Protein AF-A0A8H3M5Q6-F1 (afdb_monomer_lite)

Radius of gyration: 18.7 Å; chains: 1; bounding box: 42×37×54 Å

Sequence (151 aa):
MKDLLSLKRFQFTFCLCNKDDYVVDWELTWVALNFSPVHDAFFQAHHALRHYTFKFKLFLDDLPLLETLKLTRPDLYINLLTCHLCRDRSEDLIHLILCAKRRTVMHQILQTYQNHLFSKLHEAGELADMDPTPMLRKLSSLSCWTISSSN

Organism: NCBI:txid94130

pLDDT: mean 82.67, std 11.12, range [39.28, 94.44]

Secondary structure (DSSP, 8-state):
-HHHHTSGGGGGGGGSS-TTT----HHHHHHHHH------TT--HHHHHHHHHH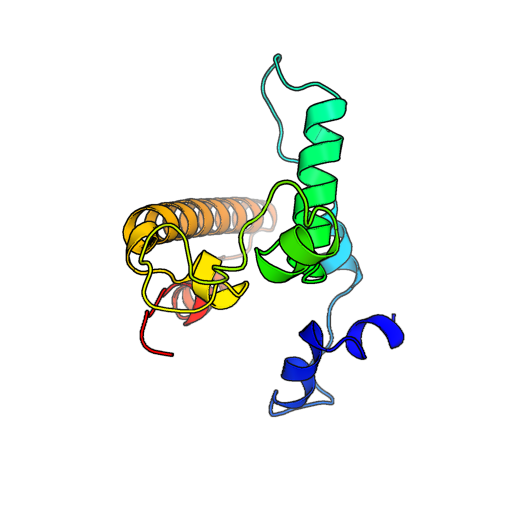HHHHHHT----HHHHHHH-TTTS-S--B-TTTSSSB--HHHHHH-TTTHHHHHHHHHHHHHHHHHHHHHHHHHTT---HHHHHHHHT-GGG------

Foldseek 3Di:
DVVLCVAPVNCCLVVPPDVPPDDDPVVVVVCVLQDDDDDDPVDDPVNSVVSSVVSVCLVRVVPCQLVNCCVVCVVPHDPQQADPQPSPHGDGPLCVLLPPSCQVVNLVVLVVVLVVVVVVLVVVCVVVVHDSVVVNVVVVPDPVSDRDSPD

Structure (mmCIF, N/CA/C/O backbone):
data_AF-A0A8H3M5Q6-F1
#
_entry.id   AF-A0A8H3M5Q6-F1
#
loop_
_atom_site.group_PDB
_atom_site.id
_atom_site.type_symbol
_atom_site.label_atom_id
_atom_site.label_alt_id
_atom_site.label_comp_id
_atom_site.label_asym_id
_atom_site.label_entity_id
_atom_site.label_seq_id
_atom_site.pdbx_PDB_ins_code
_atom_site.Cartn_x
_atom_site.Cartn_y
_atom_site.Cartn_z
_atom_site.occupancy
_atom_site.B_iso_or_equiv
_atom_site.auth_seq_id
_atom_site.auth_comp_id
_atom_site.auth_asym_id
_atom_site.auth_atom_id
_atom_site.pdbx_PDB_model_num
ATOM 1 N N . MET A 1 1 ? 4.370 -21.233 -1.580 1.00 59.06 1 MET A N 1
ATOM 2 C CA . MET A 1 1 ? 3.737 -19.943 -1.959 1.00 59.06 1 MET A CA 1
ATOM 3 C C . MET A 1 1 ? 2.280 -20.059 -2.400 1.00 59.06 1 MET A C 1
ATOM 5 O O . MET A 1 1 ? 1.575 -19.071 -2.251 1.00 59.06 1 MET A O 1
ATOM 9 N N . LYS A 1 2 ? 1.779 -21.226 -2.853 1.00 61.75 2 LYS A N 1
ATOM 10 C CA . LYS A 1 2 ? 0.327 -21.420 -3.064 1.00 61.75 2 LYS A CA 1
ATOM 11 C C . LYS A 1 2 ? -0.495 -21.114 -1.799 1.00 61.75 2 LYS A C 1
ATOM 13 O O . LYS A 1 2 ? -1.568 -20.535 -1.905 1.00 61.75 2 LYS A O 1
ATOM 18 N N . ASP A 1 3 ? 0.070 -21.383 -0.621 1.00 71.12 3 ASP A N 1
ATOM 19 C CA . ASP A 1 3 ? -0.575 -21.102 0.668 1.00 71.12 3 ASP A CA 1
ATOM 20 C C . ASP A 1 3 ? -0.737 -19.599 0.955 1.00 71.12 3 ASP A C 1
ATOM 22 O O . ASP A 1 3 ? -1.713 -19.209 1.588 1.00 71.12 3 ASP A O 1
ATOM 26 N N . LEU A 1 4 ? 0.144 -18.727 0.438 1.00 73.00 4 LEU A N 1
ATOM 27 C CA . LEU A 1 4 ? -0.011 -17.272 0.597 1.00 73.00 4 LEU A CA 1
ATOM 28 C C . LEU A 1 4 ? -1.239 -16.762 -0.161 1.00 73.00 4 LEU A C 1
ATOM 30 O O . LEU A 1 4 ? -1.995 -15.967 0.381 1.00 73.00 4 LEU A O 1
ATOM 34 N N . LEU A 1 5 ? -1.494 -17.271 -1.370 1.00 73.81 5 LEU A N 1
ATOM 35 C CA . LEU A 1 5 ? -2.690 -16.909 -2.144 1.00 73.81 5 LEU A CA 1
ATOM 36 C C . LEU A 1 5 ? -3.992 -17.406 -1.504 1.00 73.81 5 LEU A C 1
ATOM 38 O O . LEU A 1 5 ? -5.064 -16.916 -1.849 1.00 73.81 5 LEU A O 1
ATOM 42 N N . SER A 1 6 ? -3.913 -18.355 -0.565 1.00 75.88 6 SER A N 1
ATOM 43 C CA . SER A 1 6 ? -5.078 -18.822 0.193 1.00 75.88 6 SER A CA 1
ATOM 44 C C . SER A 1 6 ? -5.505 -17.857 1.307 1.00 75.88 6 SER A C 1
ATOM 46 O O . SER A 1 6 ? -6.628 -17.961 1.808 1.00 75.88 6 SER A O 1
ATOM 48 N N . LEU A 1 7 ? -4.646 -16.899 1.687 1.00 79.44 7 LEU A N 1
ATOM 49 C CA . LEU A 1 7 ? -4.980 -15.902 2.702 1.00 79.44 7 LEU A CA 1
ATOM 50 C C . LEU A 1 7 ? -6.141 -15.023 2.225 1.00 79.44 7 LEU A C 1
ATOM 52 O O . LEU A 1 7 ? -6.200 -14.622 1.061 1.00 79.44 7 LEU A O 1
ATOM 56 N N . LYS A 1 8 ? -7.034 -14.658 3.156 1.00 78.56 8 LYS A N 1
ATOM 57 C CA . LYS A 1 8 ? -8.228 -13.837 2.881 1.00 78.56 8 LYS A CA 1
ATOM 58 C C . LYS A 1 8 ? -7.914 -12.583 2.066 1.00 78.56 8 LYS A C 1
ATOM 60 O O . LYS A 1 8 ? -8.636 -12.272 1.125 1.00 78.56 8 LYS A O 1
ATOM 65 N N . ARG A 1 9 ? -6.802 -11.911 2.376 1.00 77.56 9 ARG A N 1
ATOM 66 C CA . ARG A 1 9 ? -6.372 -10.690 1.686 1.00 77.56 9 ARG A CA 1
ATOM 67 C C . ARG A 1 9 ? -6.164 -10.889 0.184 1.00 77.56 9 ARG A C 1
ATOM 69 O O . ARG A 1 9 ? -6.445 -9.977 -0.579 1.00 77.56 9 ARG A O 1
ATOM 76 N N . PHE A 1 10 ? -5.699 -12.059 -0.255 1.00 77.62 10 PHE A N 1
ATOM 77 C CA . PHE A 1 10 ? -5.447 -12.342 -1.671 1.00 77.62 10 PHE A CA 1
ATOM 78 C C . PHE A 1 10 ? -6.637 -13.005 -2.369 1.00 77.62 10 PHE A C 1
ATOM 80 O O . PHE A 1 10 ? -6.554 -13.280 -3.563 1.00 77.62 10 PHE A O 1
ATOM 87 N N . GLN A 1 11 ? -7.776 -13.199 -1.692 1.00 74.38 11 GLN A N 1
ATOM 88 C CA . GLN A 1 11 ? -8.962 -13.797 -2.316 1.00 74.38 11 GLN A CA 1
ATOM 89 C C . GLN A 1 11 ? -9.516 -12.966 -3.480 1.00 74.38 11 GLN A C 1
ATOM 91 O O . GLN A 1 11 ? -10.143 -13.530 -4.371 1.00 74.38 11 GLN A O 1
ATOM 96 N N . PHE A 1 12 ? -9.231 -11.658 -3.549 1.00 70.44 12 PHE A N 1
ATOM 97 C CA . PHE A 1 12 ? -9.598 -10.843 -4.715 1.00 70.44 12 PHE A CA 1
ATOM 98 C C . PHE A 1 12 ? -8.970 -11.360 -6.019 1.00 70.44 12 PHE A C 1
ATOM 100 O O . PHE A 1 12 ? -9.516 -11.112 -7.091 1.00 70.44 12 PHE A O 1
ATOM 107 N N . THR A 1 13 ? -7.852 -12.094 -5.947 1.00 68.25 13 THR A N 1
ATOM 108 C CA . THR A 1 13 ? -7.229 -12.712 -7.128 1.00 68.25 13 THR A CA 1
ATOM 109 C C . THR A 1 13 ? -8.169 -13.714 -7.804 1.00 68.25 13 THR A C 1
ATOM 111 O O . THR A 1 13 ? -8.119 -13.861 -9.021 1.00 68.25 13 THR A O 1
ATOM 114 N N . PHE A 1 14 ? -9.106 -14.321 -7.061 1.00 64.88 14 PHE A N 1
ATOM 115 C CA . PHE A 1 14 ? -10.158 -15.174 -7.622 1.00 64.88 14 PHE A CA 1
ATOM 116 C C . PHE A 1 14 ? -11.207 -14.403 -8.435 1.00 64.88 14 PHE A C 1
ATOM 118 O O . PHE A 1 14 ? -11.890 -15.018 -9.251 1.00 64.88 14 PHE A O 1
ATOM 125 N N . CYS A 1 15 ? -11.337 -13.090 -8.223 1.00 60.47 15 CYS A N 1
ATOM 126 C CA . CYS A 1 15 ? -12.250 -12.211 -8.957 1.00 60.47 15 CYS A CA 1
ATOM 127 C C . CYS A 1 15 ? -11.639 -11.669 -10.260 1.00 60.47 15 CYS A C 1
ATOM 129 O O . CYS A 1 15 ? -12.326 -10.981 -11.013 1.00 60.47 15 CYS A O 1
ATOM 131 N N . LEU A 1 16 ? -10.356 -11.937 -10.526 1.00 58.47 16 LEU A N 1
ATOM 132 C CA . LEU A 1 16 ? -9.710 -11.541 -11.773 1.00 58.47 16 LEU A CA 1
ATOM 133 C C . LEU A 1 16 ? -10.174 -12.488 -12.887 1.00 58.47 16 LEU A C 1
ATOM 135 O O . LEU A 1 16 ? -10.095 -13.706 -12.750 1.00 58.47 16 LEU A O 1
ATOM 139 N N . CYS A 1 17 ? -10.682 -11.919 -13.985 1.00 45.22 17 CYS A N 1
ATOM 140 C CA . CYS A 1 17 ? -11.414 -12.635 -15.037 1.00 45.22 17 CYS A CA 1
ATOM 141 C C . CYS A 1 17 ? -10.643 -13.773 -15.729 1.00 45.22 17 CYS A C 1
ATOM 143 O O . CYS A 1 17 ? -11.265 -14.554 -16.443 1.00 45.22 17 CYS A O 1
ATOM 145 N N . ASN A 1 18 ? -9.323 -13.875 -15.541 1.00 56.81 18 ASN A N 1
ATOM 146 C CA . ASN A 1 18 ? -8.516 -14.934 -16.131 1.00 56.81 18 ASN A CA 1
ATOM 147 C C . ASN A 1 18 ? -7.563 -15.549 -15.094 1.00 56.81 18 ASN A C 1
ATOM 149 O O . ASN A 1 18 ? -6.496 -15.007 -14.807 1.00 56.81 18 ASN A O 1
ATOM 153 N N . LYS A 1 19 ? -7.986 -16.670 -14.499 1.00 55.12 19 LYS A N 1
ATOM 154 C CA . LYS A 1 19 ? -7.228 -17.407 -13.473 1.00 55.12 19 LYS A CA 1
ATOM 155 C C . LYS A 1 19 ? -5.912 -17.981 -13.994 1.00 55.12 19 LYS A C 1
ATOM 157 O O . LYS A 1 19 ? -4.973 -18.093 -13.213 1.00 55.12 19 LYS A O 1
ATOM 162 N N . ASP A 1 20 ? -5.861 -18.328 -15.278 1.00 56.72 20 ASP A N 1
ATOM 163 C CA . ASP A 1 20 ? -4.721 -19.027 -15.874 1.00 56.72 20 ASP A CA 1
ATOM 164 C C . ASP A 1 20 ? -3.648 -18.062 -16.416 1.00 56.72 20 ASP A C 1
ATOM 166 O O . ASP A 1 20 ? -2.486 -18.444 -16.527 1.00 56.72 20 ASP A O 1
ATOM 170 N N . ASP A 1 21 ? -4.001 -16.790 -16.650 1.00 54.47 21 ASP A N 1
ATOM 171 C CA . ASP A 1 21 ? -3.074 -15.752 -17.141 1.00 54.47 21 ASP A CA 1
ATOM 172 C C . ASP A 1 21 ? -2.454 -14.899 -16.020 1.00 54.47 21 ASP A C 1
ATOM 174 O O . ASP A 1 21 ? -1.490 -14.161 -16.248 1.00 54.47 21 ASP A O 1
ATOM 178 N N . TYR A 1 22 ? -3.002 -14.949 -14.802 1.00 60.84 22 TYR A N 1
ATOM 179 C CA . TYR A 1 22 ? -2.512 -14.133 -13.692 1.00 60.84 22 TYR A CA 1
ATOM 180 C C . TYR A 1 22 ? -1.375 -14.836 -12.946 1.00 60.84 22 TYR A C 1
ATOM 182 O O . TYR A 1 22 ? -1.572 -15.531 -11.947 1.00 60.84 22 TYR A O 1
ATOM 190 N N . VAL A 1 23 ? -0.151 -14.620 -13.426 1.00 65.56 23 VAL A N 1
ATOM 191 C CA . VAL A 1 23 ? 1.062 -15.030 -12.719 1.00 65.56 23 VAL A CA 1
ATOM 192 C C . VAL A 1 23 ? 1.446 -13.930 -11.734 1.00 65.56 23 VAL A C 1
ATOM 194 O O . VAL A 1 23 ? 1.891 -12.852 -12.126 1.00 65.56 23 VAL A O 1
ATOM 197 N N . VAL A 1 24 ? 1.284 -14.198 -10.436 1.00 72.12 24 VAL A N 1
ATOM 198 C CA . VAL A 1 24 ? 1.955 -13.390 -9.411 1.00 72.12 24 VAL A CA 1
ATOM 199 C C . VAL A 1 24 ? 3.446 -13.662 -9.532 1.00 72.12 24 VAL A C 1
ATOM 201 O O . VAL A 1 24 ? 3.910 -14.761 -9.222 1.00 72.12 24 VAL A O 1
ATOM 204 N N . ASP A 1 25 ? 4.187 -12.657 -9.985 1.00 81.50 25 ASP A N 1
ATOM 205 C CA . ASP A 1 25 ? 5.641 -12.699 -9.996 1.00 81.50 25 ASP A CA 1
ATOM 206 C C . ASP A 1 25 ? 6.151 -12.553 -8.558 1.00 81.50 25 ASP A C 1
ATOM 208 O O . ASP A 1 25 ? 6.253 -11.460 -7.988 1.00 81.50 25 ASP A O 1
ATOM 212 N N . TRP A 1 26 ? 6.394 -13.700 -7.931 1.00 82.31 26 TRP A N 1
ATOM 213 C CA . TRP A 1 26 ? 6.850 -13.763 -6.553 1.00 82.31 26 TRP A CA 1
ATOM 214 C C . TRP A 1 26 ? 8.290 -13.303 -6.374 1.00 82.31 26 TRP A C 1
ATOM 216 O O . TRP A 1 26 ? 8.597 -12.752 -5.317 1.00 82.31 26 TRP A O 1
ATOM 226 N N . GLU A 1 27 ? 9.154 -13.494 -7.372 1.00 84.25 27 GLU A N 1
ATOM 227 C CA . GLU A 1 27 ? 10.523 -12.983 -7.302 1.00 84.25 27 GLU A CA 1
ATOM 228 C C . GLU A 1 27 ? 10.496 -11.458 -7.292 1.00 84.25 27 GLU A C 1
ATOM 230 O O . GLU A 1 27 ? 11.049 -10.836 -6.383 1.00 84.25 27 GLU A O 1
ATOM 235 N N . LEU A 1 28 ? 9.740 -10.855 -8.212 1.00 81.44 28 LEU A N 1
ATOM 236 C CA . LEU A 1 28 ? 9.553 -9.409 -8.259 1.00 81.44 28 LEU A CA 1
ATOM 237 C C . LEU A 1 28 ? 8.872 -8.877 -6.992 1.00 81.44 28 LEU A C 1
ATOM 239 O O . LEU A 1 28 ? 9.279 -7.846 -6.454 1.00 81.44 28 LEU A O 1
ATOM 243 N N . THR A 1 29 ? 7.869 -9.591 -6.474 1.00 83.81 29 THR A N 1
ATOM 244 C CA . THR A 1 29 ? 7.197 -9.228 -5.216 1.00 83.81 29 THR A CA 1
ATOM 245 C C . THR A 1 29 ? 8.184 -9.239 -4.051 1.00 83.81 29 THR A C 1
ATOM 247 O O . THR A 1 29 ? 8.198 -8.309 -3.244 1.00 83.81 29 THR A O 1
ATOM 250 N N . TRP A 1 30 ? 9.046 -10.255 -3.966 1.00 85.25 30 TRP A N 1
ATOM 251 C CA . TRP A 1 30 ? 10.053 -10.347 -2.915 1.00 85.25 30 TRP A CA 1
ATOM 252 C C . TRP A 1 30 ? 11.098 -9.240 -3.037 1.00 85.25 30 TRP A C 1
ATOM 254 O O . TRP A 1 30 ? 11.428 -8.605 -2.035 1.00 85.25 30 TRP A O 1
ATOM 264 N N . VAL A 1 31 ? 11.570 -8.944 -4.250 1.00 84.44 31 VAL A N 1
ATOM 265 C CA . VAL A 1 31 ? 12.477 -7.817 -4.516 1.00 84.44 31 VAL A CA 1
ATOM 266 C C . VAL A 1 31 ? 11.845 -6.499 -4.064 1.00 84.44 31 VAL A C 1
ATOM 268 O O . VAL A 1 31 ? 12.470 -5.742 -3.321 1.00 84.44 31 VAL A O 1
ATOM 271 N N . ALA A 1 32 ? 10.581 -6.255 -4.417 1.00 83.50 32 ALA A N 1
ATOM 272 C CA . ALA A 1 32 ? 9.860 -5.051 -4.012 1.00 83.50 32 ALA A CA 1
ATOM 273 C C . ALA A 1 32 ? 9.680 -4.959 -2.483 1.00 83.50 32 ALA A C 1
ATOM 275 O O . ALA A 1 32 ? 9.889 -3.897 -1.893 1.00 83.50 32 ALA A O 1
ATOM 276 N N . LEU A 1 33 ? 9.345 -6.067 -1.813 1.00 83.62 33 LEU A N 1
ATOM 277 C CA . LEU A 1 33 ? 9.197 -6.104 -0.354 1.00 83.62 33 LEU A CA 1
ATOM 278 C C . LEU A 1 33 ? 10.527 -5.906 0.380 1.00 83.62 33 LEU A C 1
ATOM 280 O O . LEU A 1 33 ? 10.548 -5.276 1.440 1.00 83.62 33 LEU A O 1
ATOM 284 N N . ASN A 1 34 ? 11.639 -6.381 -0.180 1.00 82.75 34 ASN A N 1
ATOM 285 C CA . ASN A 1 34 ? 12.971 -6.221 0.405 1.00 82.75 34 ASN A CA 1
ATOM 286 C C . ASN A 1 34 ? 13.632 -4.883 0.060 1.00 82.75 34 ASN A C 1
ATOM 288 O O . ASN A 1 34 ? 14.552 -4.478 0.768 1.00 82.75 34 ASN A O 1
ATOM 292 N N . PHE A 1 35 ? 13.139 -4.160 -0.949 1.00 77.88 35 PHE A N 1
ATOM 293 C CA . PHE A 1 35 ? 13.709 -2.880 -1.361 1.00 77.88 35 PHE A CA 1
ATOM 294 C C . PHE A 1 35 ? 13.802 -1.894 -0.188 1.00 77.88 35 PHE A C 1
ATOM 296 O O . PHE A 1 35 ? 12.794 -1.541 0.435 1.00 77.88 35 PHE A O 1
ATOM 303 N N . SER A 1 36 ? 15.017 -1.443 0.112 1.00 70.81 36 SER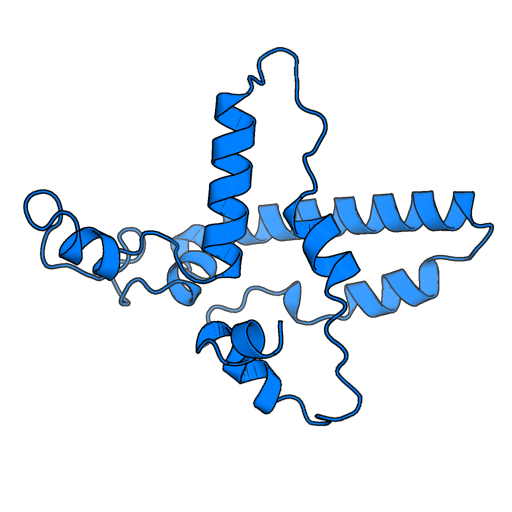 A N 1
ATOM 304 C CA . SER A 1 36 ? 15.280 -0.372 1.069 1.00 70.81 36 SER A CA 1
ATOM 305 C C . SER A 1 36 ? 15.848 0.811 0.297 1.00 70.81 36 SER A C 1
ATOM 307 O O . SER A 1 36 ? 16.866 0.636 -0.376 1.00 70.81 36 SER A O 1
ATOM 309 N N . PRO A 1 37 ? 15.225 1.999 0.358 1.00 68.31 37 PRO A N 1
ATOM 310 C CA . PRO A 1 37 ? 15.811 3.168 -0.270 1.00 68.31 37 PRO A CA 1
ATOM 311 C C . PRO A 1 37 ? 17.132 3.533 0.417 1.00 68.31 37 PRO A C 1
ATOM 313 O O . PRO A 1 37 ? 17.403 3.133 1.551 1.00 68.31 37 PRO A O 1
ATOM 316 N N . VAL A 1 38 ? 17.965 4.296 -0.287 1.00 69.19 38 VAL A N 1
ATOM 317 C CA . VAL A 1 38 ? 19.152 4.905 0.316 1.00 69.19 38 VAL A CA 1
ATOM 318 C C . VAL A 1 38 ? 18.668 5.975 1.287 1.00 69.19 38 VAL A C 1
ATOM 320 O O . VAL A 1 38 ? 17.891 6.854 0.915 1.00 69.19 38 VAL A O 1
ATOM 323 N N . HIS A 1 39 ? 19.099 5.871 2.536 1.00 75.62 39 HIS A N 1
ATOM 324 C CA . HIS A 1 39 ? 18.728 6.799 3.591 1.00 75.62 39 HIS A CA 1
ATOM 325 C C . HIS A 1 39 ? 19.915 7.689 3.970 1.00 75.62 39 HIS A C 1
ATOM 327 O O . HIS A 1 39 ? 21.060 7.393 3.627 1.00 75.62 39 HIS A O 1
ATOM 333 N N . ASP A 1 40 ? 19.634 8.793 4.657 1.00 77.75 40 ASP A N 1
ATOM 334 C CA . ASP A 1 40 ? 20.669 9.704 5.138 1.00 77.75 40 ASP A CA 1
ATOM 335 C C . ASP A 1 40 ? 21.527 9.085 6.262 1.00 77.75 40 ASP A C 1
ATOM 337 O O . ASP A 1 40 ? 21.280 7.979 6.750 1.00 77.75 40 ASP A O 1
ATOM 341 N N . ALA A 1 41 ? 22.553 9.823 6.693 1.00 75.12 41 ALA A N 1
ATOM 342 C CA . ALA A 1 41 ? 23.496 9.381 7.721 1.00 75.12 41 ALA A CA 1
ATOM 343 C C . ALA A 1 41 ? 22.857 9.139 9.107 1.00 75.12 41 ALA A C 1
ATOM 345 O O . ALA A 1 41 ? 23.500 8.547 9.974 1.00 75.12 41 ALA A O 1
ATOM 346 N N . PHE A 1 42 ? 21.611 9.571 9.335 1.00 79.38 42 PHE A N 1
ATOM 347 C CA . PHE A 1 42 ? 20.889 9.322 10.585 1.00 79.38 42 PHE A CA 1
ATOM 348 C C . PHE A 1 42 ? 20.176 7.966 10.594 1.00 79.38 42 PHE A C 1
ATOM 350 O O . PHE A 1 42 ? 19.687 7.529 11.639 1.00 79.38 42 PHE A O 1
ATOM 357 N N . PHE A 1 43 ? 20.130 7.268 9.460 1.00 79.25 43 PHE A N 1
ATOM 358 C CA . PHE A 1 43 ? 19.420 6.007 9.342 1.00 79.25 43 PHE A CA 1
ATOM 359 C C . PHE A 1 43 ? 20.208 4.823 9.907 1.00 79.25 43 PHE A C 1
ATOM 361 O O . PHE A 1 43 ? 21.200 4.357 9.353 1.00 79.25 43 PHE A O 1
ATOM 368 N N . GLN A 1 44 ? 19.716 4.297 11.023 1.00 82.94 44 GLN A N 1
ATOM 369 C CA . GLN A 1 44 ? 20.284 3.139 11.716 1.00 82.94 44 GLN A CA 1
ATOM 370 C C . GLN A 1 44 ? 19.547 1.829 11.392 1.00 82.94 44 GLN A C 1
ATOM 372 O O . GLN A 1 44 ? 18.398 1.819 10.944 1.00 82.94 44 GLN A O 1
ATOM 377 N N . ALA A 1 45 ? 20.167 0.698 11.747 1.00 80.88 45 ALA A N 1
ATOM 378 C CA . ALA A 1 45 ? 19.623 -0.648 11.539 1.00 80.88 45 ALA A CA 1
ATOM 379 C C . ALA A 1 45 ? 18.204 -0.853 12.113 1.00 80.88 45 ALA A C 1
ATOM 381 O O . ALA A 1 45 ? 17.376 -1.542 11.516 1.00 80.88 45 ALA A O 1
ATOM 382 N N . HIS A 1 46 ? 17.879 -0.224 13.247 1.00 82.19 46 HIS A N 1
ATOM 383 C CA . HIS A 1 46 ? 16.550 -0.347 13.848 1.00 82.19 46 HIS A CA 1
ATOM 384 C C . HIS A 1 46 ? 15.454 0.368 13.030 1.00 82.19 46 HIS A C 1
ATOM 386 O O . HIS A 1 46 ? 14.296 -0.056 13.055 1.00 82.19 46 HIS A O 1
ATOM 392 N N . HIS A 1 47 ? 15.799 1.416 12.271 1.00 82.06 47 HIS A N 1
ATOM 393 C CA . HIS A 1 47 ? 14.875 2.043 11.325 1.00 82.06 47 HIS A CA 1
ATOM 394 C C . HIS A 1 47 ? 14.606 1.107 10.143 1.00 82.06 47 HIS A C 1
ATOM 396 O O . HIS A 1 47 ? 13.443 0.899 9.796 1.00 82.06 47 HIS A O 1
ATOM 402 N N . ALA A 1 48 ? 15.646 0.462 9.598 1.00 80.62 48 ALA A N 1
ATOM 403 C CA . ALA A 1 48 ? 15.509 -0.535 8.532 1.00 80.62 48 ALA A CA 1
ATOM 404 C C . ALA A 1 48 ? 14.537 -1.657 8.930 1.00 80.62 48 ALA A C 1
ATOM 406 O O . ALA A 1 48 ? 13.601 -1.969 8.193 1.00 80.62 48 ALA A O 1
ATOM 407 N N . LEU A 1 49 ? 14.696 -2.196 10.144 1.00 83.06 49 LEU A N 1
ATOM 408 C CA . LEU A 1 49 ? 13.825 -3.247 10.673 1.00 83.06 49 LEU A CA 1
ATOM 409 C C . LEU A 1 49 ? 12.367 -2.784 10.819 1.00 83.06 49 LEU A C 1
ATOM 411 O O . LEU A 1 49 ? 11.443 -3.545 10.519 1.00 83.06 49 LEU A O 1
ATOM 415 N N . ARG A 1 50 ? 12.139 -1.536 11.250 1.00 84.94 50 ARG A N 1
ATOM 416 C CA . ARG A 1 50 ? 10.789 -0.953 11.338 1.00 84.94 50 ARG A CA 1
ATOM 417 C C . ARG A 1 50 ? 10.146 -0.809 9.962 1.00 84.94 50 ARG A C 1
ATOM 419 O O . ARG A 1 50 ? 9.001 -1.222 9.799 1.00 84.94 50 ARG A O 1
ATOM 426 N N . HIS A 1 51 ? 10.877 -0.280 8.981 1.00 84.44 51 HIS A N 1
ATOM 427 C CA . HIS A 1 51 ? 10.393 -0.162 7.603 1.00 84.44 51 HIS A CA 1
ATOM 428 C C . HIS A 1 51 ? 10.083 -1.530 6.993 1.00 84.44 51 HIS A C 1
ATOM 430 O O . HIS A 1 51 ? 9.031 -1.704 6.378 1.00 84.44 51 HIS A O 1
ATOM 436 N N . TYR A 1 52 ? 10.960 -2.513 7.203 1.00 86.56 52 TYR A N 1
ATOM 437 C CA . TYR A 1 52 ? 10.743 -3.891 6.779 1.00 86.56 52 TYR A CA 1
ATOM 438 C C . TYR A 1 52 ? 9.465 -4.464 7.401 1.00 86.56 52 TYR A C 1
ATOM 440 O O . TYR A 1 52 ? 8.540 -4.843 6.690 1.00 86.56 52 TYR A O 1
ATOM 448 N N . THR A 1 53 ? 9.353 -4.415 8.730 1.00 89.06 53 THR A N 1
ATOM 449 C CA . THR A 1 53 ? 8.179 -4.918 9.460 1.00 89.06 53 THR A CA 1
ATOM 450 C C . THR A 1 53 ? 6.887 -4.259 8.980 1.00 89.06 53 THR A C 1
ATOM 452 O O . THR A 1 53 ? 5.880 -4.937 8.793 1.00 89.06 53 THR A O 1
ATOM 455 N N . PHE A 1 54 ? 6.904 -2.944 8.755 1.00 88.38 54 PHE A N 1
ATOM 456 C CA . PHE A 1 54 ? 5.736 -2.213 8.275 1.00 88.38 54 PHE A CA 1
ATOM 457 C C . PHE A 1 54 ? 5.300 -2.664 6.876 1.00 88.38 54 PHE A C 1
ATOM 459 O O . PHE A 1 54 ? 4.115 -2.917 6.676 1.00 88.38 54 PHE A O 1
ATOM 466 N N . LYS A 1 55 ? 6.240 -2.827 5.932 1.00 88.81 55 LYS A N 1
ATOM 467 C CA . LYS A 1 55 ? 5.942 -3.314 4.572 1.00 88.81 55 LYS A CA 1
ATOM 468 C C . LYS A 1 55 ? 5.281 -4.688 4.593 1.00 88.81 55 LYS A C 1
ATOM 470 O O . LYS A 1 55 ? 4.266 -4.879 3.933 1.00 88.81 55 LYS A O 1
ATOM 475 N N . PHE A 1 56 ? 5.816 -5.618 5.382 1.00 88.75 56 PHE A N 1
ATOM 476 C CA . PHE A 1 56 ? 5.256 -6.966 5.489 1.00 88.75 56 PHE A CA 1
ATOM 477 C C . PHE A 1 56 ? 3.882 -6.971 6.151 1.00 88.75 56 PHE A C 1
ATOM 479 O O . PHE A 1 56 ? 2.970 -7.610 5.638 1.00 88.75 56 PHE A O 1
ATOM 486 N N . LYS A 1 57 ? 3.696 -6.201 7.229 1.00 89.12 57 LYS A N 1
ATOM 487 C CA . LYS A 1 57 ? 2.376 -6.049 7.853 1.00 89.12 57 LYS A CA 1
ATOM 488 C C . LYS A 1 57 ? 1.355 -5.462 6.886 1.00 89.12 57 LYS A C 1
ATOM 490 O O . LYS A 1 57 ? 0.245 -5.967 6.790 1.00 89.12 57 LYS A O 1
ATOM 495 N N . LEU A 1 58 ? 1.740 -4.439 6.125 1.00 86.38 58 LEU A N 1
ATOM 496 C CA . LEU A 1 58 ? 0.883 -3.872 5.090 1.00 86.38 58 LEU A CA 1
ATOM 497 C C . LEU A 1 58 ? 0.570 -4.898 3.992 1.00 86.38 58 LEU A C 1
ATOM 499 O O . LEU A 1 58 ? -0.570 -4.965 3.551 1.00 86.38 58 LEU A O 1
ATOM 503 N N . PHE A 1 59 ? 1.549 -5.698 3.563 1.00 85.94 59 PHE A N 1
ATOM 504 C CA . PHE A 1 59 ? 1.370 -6.730 2.539 1.00 85.94 59 PHE A CA 1
ATOM 505 C C . PHE A 1 59 ? 0.457 -7.878 2.990 1.00 85.94 59 PHE A C 1
ATOM 507 O O . PHE A 1 59 ? -0.303 -8.393 2.175 1.00 85.94 59 PHE A O 1
ATOM 514 N N . LEU A 1 60 ? 0.507 -8.254 4.271 1.00 85.56 60 LEU A N 1
ATOM 515 C CA . LEU A 1 60 ? -0.224 -9.394 4.837 1.00 85.56 60 LEU A CA 1
ATOM 516 C C . LEU A 1 60 ? -1.562 -9.034 5.504 1.00 85.56 60 LEU A C 1
ATOM 518 O O . LEU A 1 60 ? -2.287 -9.936 5.894 1.00 85.56 60 LEU A O 1
ATOM 522 N N . ASP A 1 61 ? -1.937 -7.751 5.552 1.00 83.56 61 ASP A N 1
ATOM 523 C CA . ASP A 1 61 ? -3.092 -7.241 6.323 1.00 83.56 61 ASP A CA 1
ATOM 524 C C . ASP A 1 61 ? -2.940 -7.296 7.847 1.00 83.56 61 ASP A C 1
ATOM 526 O O . ASP A 1 61 ? -3.913 -7.206 8.586 1.00 83.56 61 ASP A O 1
ATOM 530 N N . ASP A 1 62 ? -1.702 -7.359 8.330 1.00 86.56 62 ASP A N 1
ATOM 531 C CA . ASP A 1 62 ? -1.372 -7.452 9.755 1.00 86.56 62 ASP A CA 1
ATOM 532 C C . ASP A 1 62 ? -1.039 -6.081 10.366 1.00 86.56 62 ASP A C 1
ATOM 534 O O . ASP A 1 62 ? -0.287 -5.965 11.347 1.00 86.56 62 ASP A O 1
ATOM 538 N N . LEU A 1 63 ? -1.536 -4.997 9.761 1.00 88.06 63 LEU A N 1
ATOM 539 C CA . LEU A 1 63 ? -1.403 -3.680 10.371 1.00 88.06 63 LEU A CA 1
ATOM 540 C C . LEU A 1 63 ? -2.203 -3.634 11.681 1.00 88.06 63 LEU A C 1
ATOM 542 O O . LEU A 1 63 ? -3.285 -4.213 11.774 1.00 88.06 63 LEU A O 1
ATOM 546 N N . PRO A 1 64 ? -1.685 -2.949 12.715 1.00 87.25 64 PRO A N 1
ATOM 547 C CA . PRO A 1 64 ? -2.371 -2.841 13.993 1.00 87.25 64 PRO A CA 1
ATOM 548 C C . PRO A 1 64 ? -3.559 -1.873 13.873 1.00 87.25 64 PRO A C 1
ATOM 550 O O . PRO A 1 64 ? -3.451 -0.703 14.233 1.00 87.25 64 PRO A O 1
ATOM 553 N N . LEU A 1 65 ? -4.675 -2.360 13.333 1.00 89.81 65 LEU A N 1
ATOM 554 C CA . LEU A 1 65 ? -5.959 -1.656 13.291 1.00 89.81 65 LEU A CA 1
ATOM 555 C C . LEU A 1 65 ? -6.598 -1.637 14.685 1.00 89.81 65 LEU A C 1
ATOM 557 O O . LEU A 1 65 ? -6.237 -2.446 15.544 1.00 89.81 65 LEU A O 1
ATOM 561 N N . LEU A 1 66 ? -7.558 -0.734 14.915 1.00 90.00 66 LEU A N 1
ATOM 562 C CA . LEU A 1 66 ? -8.213 -0.581 16.224 1.00 90.00 66 LEU A CA 1
ATOM 563 C C . LEU A 1 66 ? -8.778 -1.891 16.789 1.00 90.00 66 LEU A C 1
ATOM 565 O O . LEU A 1 66 ? -8.667 -2.117 17.991 1.00 90.00 66 LEU A O 1
ATOM 569 N N . GLU A 1 67 ? -9.332 -2.766 15.949 1.00 87.94 67 GLU A N 1
ATOM 570 C CA . GLU A 1 67 ? -9.829 -4.077 16.382 1.00 87.94 67 GLU A CA 1
ATOM 571 C C . GLU A 1 67 ? -8.693 -4.954 16.937 1.00 87.94 67 GLU A C 1
ATOM 573 O O . GLU A 1 67 ? -8.744 -5.403 18.084 1.00 87.94 67 GLU A O 1
ATOM 578 N N . THR A 1 68 ? -7.610 -5.118 16.174 1.00 88.75 68 THR A N 1
ATOM 579 C CA . THR A 1 68 ? -6.430 -5.898 16.579 1.00 88.75 68 THR A CA 1
ATOM 580 C C . THR A 1 68 ? -5.742 -5.301 17.809 1.00 88.75 68 THR A C 1
ATOM 582 O O . THR A 1 68 ? -5.326 -6.019 18.724 1.00 88.75 68 THR A O 1
ATOM 585 N N . LEU A 1 69 ? -5.632 -3.973 17.870 1.00 90.88 69 LEU A N 1
ATOM 586 C CA . LEU A 1 69 ? -5.072 -3.255 19.015 1.00 90.88 69 LEU A CA 1
ATOM 587 C C . LEU A 1 69 ? -5.920 -3.449 20.270 1.00 90.88 69 LEU A C 1
ATOM 589 O O . LEU A 1 69 ? -5.376 -3.684 21.349 1.00 90.88 69 LEU A O 1
ATOM 593 N N . LYS A 1 70 ? -7.248 -3.423 20.134 1.00 89.19 70 LYS A N 1
ATOM 594 C CA . LYS A 1 70 ? -8.152 -3.670 21.253 1.00 89.19 70 LYS A CA 1
ATOM 595 C C . LYS A 1 70 ? -8.040 -5.099 21.775 1.00 89.19 70 LYS A C 1
ATOM 597 O O . LYS A 1 70 ? -8.037 -5.284 22.990 1.00 89.19 70 LYS A O 1
ATOM 602 N N . LEU A 1 71 ? -7.928 -6.087 20.888 1.00 89.62 71 LEU A N 1
ATOM 603 C CA . LEU A 1 71 ? -7.751 -7.489 21.276 1.00 89.62 71 LEU A CA 1
ATOM 604 C C . LEU A 1 71 ? -6.424 -7.717 22.011 1.00 89.62 71 LEU A C 1
ATOM 606 O O . LEU A 1 71 ? -6.380 -8.448 22.996 1.00 89.62 71 LEU A O 1
ATOM 610 N N . THR A 1 72 ? -5.347 -7.078 21.552 1.00 89.94 72 THR A N 1
ATOM 611 C CA . THR A 1 72 ? -4.000 -7.272 22.113 1.00 89.94 72 THR A CA 1
ATOM 612 C C . THR A 1 72 ? -3.735 -6.450 23.376 1.00 89.94 72 THR A C 1
ATOM 614 O O . THR A 1 72 ? -2.991 -6.903 24.245 1.00 89.94 72 THR A O 1
ATOM 617 N N . ARG A 1 73 ? -4.325 -5.253 23.502 1.00 91.31 73 ARG A N 1
ATOM 618 C CA . ARG A 1 73 ? -4.159 -4.333 24.644 1.00 91.31 73 ARG A CA 1
ATOM 619 C C . ARG A 1 73 ? -5.495 -3.712 25.070 1.00 91.31 73 ARG A C 1
ATOM 621 O O . ARG A 1 73 ? -5.700 -2.501 24.928 1.00 91.31 73 ARG A O 1
ATOM 628 N N . PRO A 1 74 ? -6.425 -4.515 25.617 1.00 91.31 74 PRO A N 1
ATOM 629 C CA . PRO A 1 74 ? -7.753 -4.038 25.992 1.00 91.31 74 PRO A CA 1
ATOM 630 C C . PRO A 1 74 ? -7.732 -2.992 27.111 1.00 91.31 74 PRO A C 1
ATOM 632 O O . PRO A 1 74 ? -8.716 -2.269 27.256 1.00 91.31 74 PRO A O 1
ATOM 635 N N . ASP A 1 75 ? -6.635 -2.912 27.867 1.00 93.88 75 ASP A N 1
ATOM 636 C CA . ASP A 1 75 ? -6.368 -1.930 28.917 1.00 93.88 75 ASP A CA 1
ATOM 637 C C . ASP A 1 75 ? -6.080 -0.519 28.376 1.00 93.88 75 ASP A C 1
ATOM 639 O O . ASP A 1 75 ? -6.387 0.461 29.049 1.00 93.88 75 ASP A O 1
ATOM 643 N N . LEU A 1 76 ? -5.525 -0.404 27.162 1.00 91.75 76 LEU A N 1
ATOM 644 C CA . LEU A 1 76 ? -5.158 0.883 26.555 1.00 91.75 76 LEU A CA 1
ATOM 645 C C . LEU A 1 76 ? -6.204 1.424 25.576 1.00 91.75 76 LEU A C 1
ATOM 647 O O . LEU A 1 76 ? -6.325 2.637 25.414 1.00 91.75 76 LEU A O 1
ATOM 651 N N . TYR A 1 77 ? -6.939 0.542 24.897 1.00 88.81 77 TYR A N 1
ATOM 652 C CA . TYR A 1 77 ? -7.860 0.927 23.827 1.00 88.81 77 TYR A CA 1
ATOM 653 C C . TYR A 1 77 ? -9.321 0.814 24.277 1.00 88.81 77 TYR A C 1
ATOM 655 O O . TYR A 1 77 ? -9.737 -0.191 24.851 1.00 88.81 77 TYR A O 1
ATOM 663 N N . ILE A 1 78 ? -10.129 1.840 24.003 1.00 84.50 78 ILE A N 1
ATOM 664 C CA . ILE A 1 78 ? -11.576 1.845 24.285 1.00 84.50 78 ILE A CA 1
ATOM 665 C C . ILE A 1 78 ? -12.356 1.069 23.209 1.00 84.50 78 ILE A C 1
ATOM 667 O O . ILE A 1 78 ? -11.855 0.867 22.108 1.00 84.50 78 ILE A O 1
ATOM 671 N N . ASN A 1 79 ? -13.603 0.670 23.488 1.00 82.44 79 ASN A N 1
ATOM 672 C CA . ASN A 1 79 ? -14.454 -0.092 22.549 1.00 82.44 79 ASN A CA 1
ATOM 673 C C . ASN A 1 79 ? -14.950 0.725 21.334 1.00 82.44 79 ASN A C 1
ATOM 675 O O . ASN A 1 79 ? -15.873 0.310 20.637 1.00 82.44 79 ASN A O 1
ATOM 679 N N . LEU A 1 80 ? -14.362 1.894 21.079 1.00 85.81 80 LEU A N 1
ATOM 680 C CA . LEU A 1 80 ? -14.688 2.723 19.930 1.00 85.81 80 LEU A CA 1
ATOM 681 C C . LEU A 1 80 ? -13.784 2.333 18.757 1.00 85.81 80 LEU A C 1
ATOM 683 O O . LEU A 1 80 ? -12.662 2.817 18.642 1.00 85.81 80 LEU A O 1
ATOM 687 N N . LEU A 1 81 ? -14.294 1.463 17.885 1.00 89.56 81 LEU A N 1
ATOM 688 C CA . LEU A 1 81 ? -13.582 0.967 16.699 1.00 89.56 81 LEU A CA 1
ATOM 689 C C . LEU A 1 81 ? -13.765 1.860 15.463 1.00 89.56 81 LEU A C 1
ATOM 691 O O . LEU A 1 81 ? -13.459 1.452 14.345 1.00 89.56 81 LEU A O 1
ATOM 695 N N . THR A 1 82 ? -14.310 3.063 15.635 1.00 92.56 82 THR A N 1
ATOM 696 C CA . THR A 1 82 ? -14.452 4.036 14.549 1.00 92.56 82 THR A CA 1
ATOM 697 C C . THR A 1 82 ? -13.140 4.761 14.304 1.00 92.56 82 THR A C 1
ATOM 699 O O . THR A 1 82 ? -12.441 5.110 15.256 1.00 92.56 82 THR A O 1
ATOM 702 N N . CYS A 1 83 ? -12.850 5.080 13.045 1.00 90.31 83 CYS A N 1
ATOM 703 C CA . CYS A 1 83 ? -11.667 5.8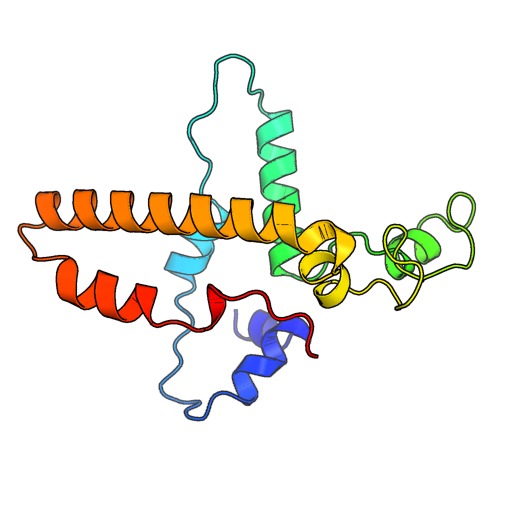43 12.670 1.00 90.31 83 CYS A CA 1
ATOM 704 C C . CYS A 1 83 ? -11.542 7.136 13.483 1.00 90.31 83 CYS A C 1
ATOM 706 O O . CYS A 1 83 ? -12.463 7.954 13.529 1.00 90.31 83 CYS A O 1
ATOM 708 N N . HIS A 1 84 ? -10.366 7.360 14.071 1.00 88.38 84 HIS A N 1
ATOM 709 C CA . HIS A 1 84 ? -10.135 8.505 14.955 1.00 88.38 84 HIS A CA 1
ATOM 710 C C . HIS A 1 84 ? -10.296 9.866 14.254 1.00 88.38 84 HIS A C 1
ATOM 712 O O . HIS A 1 84 ? -10.657 10.861 14.886 1.00 88.38 84 HIS A O 1
ATOM 718 N N . LEU A 1 85 ? -10.037 9.914 12.943 1.00 90.56 85 LEU A N 1
ATOM 719 C CA . LEU A 1 85 ? -10.047 11.159 12.180 1.00 90.56 85 LEU A CA 1
ATOM 720 C C . LEU A 1 85 ? -11.447 11.584 11.736 1.00 90.56 85 LEU A C 1
ATOM 722 O O . LEU A 1 85 ? -11.782 12.762 11.842 1.00 90.56 85 LEU A O 1
ATOM 726 N N . CYS A 1 86 ? -12.250 10.660 11.198 1.00 91.69 86 CYS A N 1
ATOM 727 C CA . CYS A 1 86 ? -13.586 10.984 10.688 1.00 91.69 86 CYS A CA 1
ATOM 728 C C . CYS A 1 86 ? -14.704 10.685 11.692 1.00 91.69 86 CYS A C 1
ATOM 730 O O . CYS A 1 86 ? -15.731 11.350 11.632 1.00 91.69 86 CYS A O 1
ATOM 732 N N . ARG A 1 87 ? -14.495 9.728 12.609 1.00 90.69 87 ARG A N 1
ATOM 733 C CA . ARG A 1 87 ? -15.465 9.253 13.612 1.00 90.69 87 ARG A CA 1
ATOM 734 C C . ARG A 1 87 ? -16.796 8.747 13.036 1.00 90.69 87 ARG A C 1
ATOM 736 O O . ARG A 1 87 ? -17.786 8.715 13.753 1.00 90.69 87 ARG A O 1
ATOM 743 N N . ASP A 1 88 ? -16.804 8.361 11.763 1.00 88.25 88 ASP A N 1
ATOM 744 C CA . ASP A 1 88 ? -18.026 8.049 11.007 1.00 88.25 88 ASP A CA 1
ATOM 745 C C . ASP A 1 88 ? -18.114 6.567 10.602 1.00 88.25 88 ASP A C 1
ATOM 747 O O . ASP A 1 88 ? -19.163 5.939 10.701 1.00 88.25 88 ASP A O 1
ATOM 751 N N . ARG A 1 89 ? -16.983 5.959 10.221 1.00 88.81 89 ARG A N 1
ATOM 752 C CA . ARG A 1 89 ? -16.895 4.538 9.846 1.00 88.81 89 ARG A CA 1
ATOM 753 C C . ARG A 1 89 ? -15.963 3.766 10.772 1.00 88.81 89 ARG A C 1
ATOM 755 O O . ARG A 1 89 ? -15.057 4.349 11.375 1.00 88.81 89 ARG A O 1
ATOM 762 N N . SER A 1 90 ? -16.167 2.450 10.854 1.00 90.06 90 SER A N 1
ATOM 763 C CA . SER A 1 90 ? -15.212 1.546 11.503 1.00 90.06 90 SER A CA 1
ATOM 764 C C . SER A 1 90 ? -13.847 1.628 10.814 1.00 90.06 90 SER A C 1
ATOM 766 O O . SER A 1 90 ? -13.766 1.793 9.596 1.00 90.06 90 SER A O 1
ATOM 768 N N . GLU A 1 91 ? -12.775 1.587 11.603 1.00 90.69 91 GLU A N 1
ATOM 769 C CA . GLU A 1 91 ? -11.415 1.570 11.084 1.00 90.69 91 GLU A CA 1
ATOM 770 C C . GLU A 1 91 ? -11.040 0.161 10.621 1.00 90.69 91 GLU A C 1
ATOM 772 O O . GLU A 1 91 ? -10.628 -0.680 11.416 1.00 90.69 91 GLU A O 1
ATOM 777 N N . ASP A 1 92 ? -11.146 -0.058 9.316 1.00 87.56 92 ASP A N 1
ATOM 778 C CA . ASP A 1 92 ? -10.467 -1.143 8.617 1.00 87.56 92 ASP A CA 1
ATOM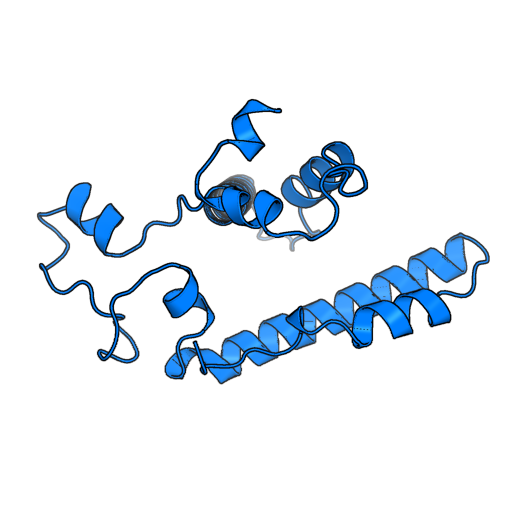 779 C C . ASP A 1 92 ? -9.276 -0.592 7.803 1.00 87.56 92 ASP A C 1
ATOM 781 O O . ASP A 1 92 ? -9.050 0.624 7.736 1.00 87.56 92 ASP A O 1
ATOM 785 N N . LEU A 1 93 ? -8.486 -1.473 7.179 1.00 83.94 93 LEU A N 1
ATOM 786 C CA . LEU A 1 93 ? -7.335 -1.052 6.374 1.00 83.94 93 LEU A CA 1
ATOM 787 C C . LEU A 1 93 ? -7.743 -0.131 5.213 1.00 83.94 93 LEU A C 1
ATOM 789 O O . LEU A 1 93 ? -7.046 0.840 4.908 1.00 83.94 93 LEU A O 1
ATOM 793 N N . ILE A 1 94 ? -8.864 -0.427 4.558 1.00 84.88 94 ILE A N 1
ATOM 794 C CA . ILE A 1 94 ? -9.328 0.328 3.395 1.00 84.88 94 ILE A CA 1
ATOM 795 C C . ILE A 1 94 ? -9.726 1.737 3.822 1.00 84.88 94 ILE A C 1
ATOM 797 O O . ILE A 1 94 ? -9.276 2.716 3.229 1.00 84.88 94 ILE A O 1
ATOM 801 N N . HIS A 1 95 ? -10.497 1.865 4.896 1.00 87.31 95 HIS A N 1
ATOM 802 C CA . HIS A 1 95 ? -10.881 3.138 5.466 1.00 87.31 95 HIS A CA 1
ATOM 803 C C . HIS A 1 95 ? -9.665 3.899 5.995 1.00 87.31 95 HIS A C 1
ATOM 805 O O . HIS A 1 95 ? -9.585 5.108 5.796 1.00 87.31 95 HIS A O 1
ATOM 811 N N . LEU A 1 96 ? -8.680 3.231 6.603 1.00 86.00 96 LEU A N 1
ATOM 812 C CA . LEU A 1 96 ? -7.442 3.880 7.041 1.00 86.00 96 LEU A CA 1
ATOM 813 C C . LEU A 1 96 ? -6.720 4.578 5.875 1.00 86.00 96 LEU A C 1
ATOM 815 O O . LEU A 1 96 ? -6.185 5.670 6.062 1.00 86.00 96 LEU A O 1
ATOM 819 N N . ILE A 1 97 ? -6.741 3.982 4.680 1.00 84.38 97 ILE A N 1
ATOM 820 C CA . ILE A 1 97 ? -6.118 4.521 3.462 1.00 84.38 97 ILE A CA 1
ATOM 821 C C . ILE A 1 97 ? -7.024 5.562 2.779 1.00 84.38 97 ILE A C 1
ATOM 823 O O . ILE A 1 97 ? -6.545 6.608 2.347 1.00 84.38 97 ILE A O 1
ATOM 827 N N . LEU A 1 98 ? -8.330 5.305 2.683 1.00 85.44 98 LEU A N 1
ATOM 828 C CA . LEU A 1 98 ? -9.276 6.105 1.890 1.00 85.44 98 LEU A CA 1
ATOM 829 C C . LEU A 1 98 ? -10.056 7.146 2.709 1.00 85.44 98 LEU A C 1
ATOM 831 O O . LEU A 1 98 ? -10.880 7.873 2.153 1.00 85.44 98 LEU A O 1
ATOM 835 N N . CYS A 1 99 ? -9.810 7.247 4.020 1.00 89.12 99 CYS A N 1
ATOM 836 C CA . CYS A 1 99 ? -10.486 8.197 4.900 1.00 89.12 99 CYS A CA 1
ATOM 837 C C . CYS A 1 99 ? -10.436 9.612 4.310 1.00 89.12 99 CYS A C 1
ATOM 839 O O . CYS A 1 99 ? -9.361 10.152 4.031 1.00 89.12 99 CYS A O 1
ATOM 841 N N . ALA A 1 100 ? -11.596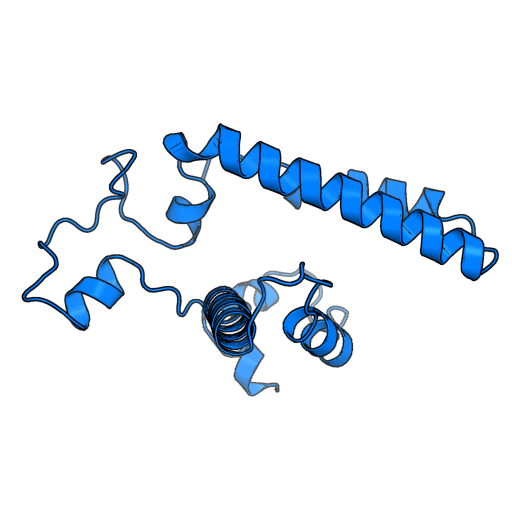 10.265 4.203 1.00 87.94 100 ALA A N 1
ATOM 842 C CA . ALA A 1 100 ? -11.707 11.603 3.625 1.00 87.94 100 ALA A CA 1
ATOM 843 C C . ALA A 1 100 ? -10.790 12.630 4.315 1.00 87.94 100 ALA A C 1
ATOM 845 O O . ALA A 1 100 ? -10.255 13.525 3.665 1.00 87.94 100 ALA A O 1
ATOM 846 N N . LYS A 1 101 ? -10.545 12.468 5.622 1.00 92.12 101 LYS A N 1
ATOM 847 C 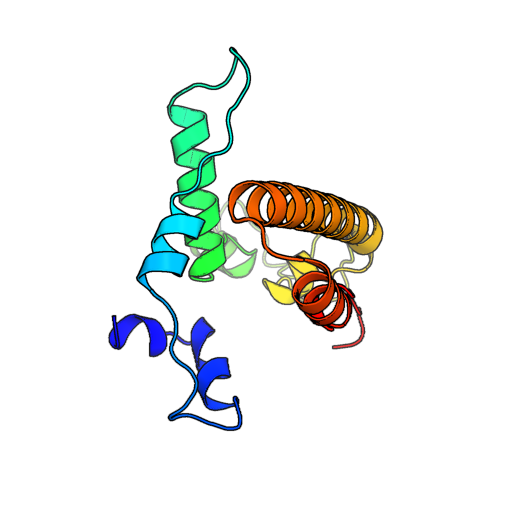CA . LYS A 1 101 ? -9.650 13.335 6.405 1.00 92.12 101 LYS A CA 1
ATOM 848 C C . LYS A 1 101 ? -8.160 13.130 6.097 1.00 92.12 101 LYS A C 1
ATOM 850 O O . LYS A 1 101 ? -7.364 14.005 6.414 1.00 92.12 101 LYS A O 1
ATOM 855 N N . ARG A 1 102 ? -7.778 12.010 5.473 1.00 89.44 102 ARG A N 1
ATOM 856 C CA . ARG A 1 102 ? -6.407 11.719 5.007 1.00 89.44 102 ARG A CA 1
ATOM 857 C C . ARG A 1 102 ? -6.226 11.948 3.510 1.00 89.44 102 ARG A C 1
ATOM 859 O O . ARG A 1 102 ? -5.095 11.909 3.036 1.00 89.44 102 ARG A O 1
ATOM 866 N N . ARG A 1 103 ? -7.316 12.206 2.777 1.00 85.62 103 ARG A N 1
ATOM 867 C CA . ARG A 1 103 ? -7.349 12.286 1.311 1.00 85.62 103 ARG A CA 1
ATOM 868 C C . ARG A 1 103 ? -6.199 13.121 0.750 1.00 85.62 103 ARG A C 1
ATOM 870 O O . ARG A 1 103 ? -5.449 12.609 -0.067 1.00 85.62 103 ARG A O 1
ATOM 877 N N . THR A 1 104 ? -6.013 14.355 1.213 1.00 89.25 104 THR A N 1
ATOM 878 C CA . THR A 1 104 ? -4.951 15.243 0.707 1.00 89.25 104 THR A CA 1
ATOM 879 C C . THR A 1 104 ? -3.555 14.640 0.861 1.00 89.25 104 THR A C 1
ATOM 881 O O . THR A 1 104 ? -2.792 14.621 -0.098 1.00 89.25 104 THR A O 1
ATOM 884 N N . VAL A 1 105 ? -3.244 14.095 2.040 1.00 90.56 105 VAL A N 1
ATOM 885 C CA . VAL A 1 105 ? -1.943 13.468 2.322 1.00 90.56 105 VAL A CA 1
ATOM 886 C C . VAL A 1 105 ? -1.744 12.236 1.443 1.00 90.56 105 VAL A C 1
ATOM 888 O O . VAL A 1 105 ? -0.685 12.051 0.855 1.00 90.56 105 VAL A O 1
ATOM 891 N N . MET A 1 106 ? -2.778 11.411 1.302 1.00 88.81 106 MET A N 1
ATOM 892 C CA . MET A 1 106 ? -2.708 10.196 0.494 1.00 88.81 106 MET A CA 1
ATOM 893 C C . MET A 1 106 ? -2.567 10.496 -1.001 1.00 88.81 106 MET A C 1
ATOM 895 O O . MET A 1 106 ? -1.782 9.836 -1.676 1.00 88.81 106 MET A O 1
ATOM 899 N N . HIS A 1 107 ? -3.253 11.525 -1.509 1.00 87.31 107 HIS A N 1
ATOM 900 C CA . HIS A 1 107 ? -3.058 12.020 -2.876 1.00 87.31 107 HIS A CA 1
ATOM 901 C C . HIS A 1 107 ? -1.625 12.510 -3.091 1.00 87.31 107 HIS A C 1
ATOM 903 O O . HIS A 1 107 ? -1.007 12.137 -4.081 1.00 87.31 107 HIS A O 1
ATOM 909 N N . GLN A 1 108 ? -1.062 13.273 -2.150 1.00 91.06 108 GLN A N 1
ATOM 910 C CA . GLN A 1 108 ? 0.331 13.730 -2.232 1.00 91.06 108 GLN A CA 1
ATOM 911 C C . GLN A 1 108 ? 1.326 12.563 -2.237 1.00 91.06 108 GLN A C 1
ATOM 913 O O . GLN A 1 108 ? 2.260 12.559 -3.040 1.00 91.06 108 GLN A O 1
ATOM 918 N N . ILE A 1 109 ? 1.121 11.561 -1.377 1.00 89.50 109 ILE A N 1
ATOM 919 C CA . ILE A 1 109 ? 1.964 10.360 -1.325 1.00 89.50 109 ILE A CA 1
ATOM 920 C C . ILE A 1 109 ? 1.896 9.604 -2.656 1.00 89.50 109 ILE A C 1
ATOM 922 O O . ILE A 1 109 ? 2.941 9.298 -3.230 1.00 89.50 109 ILE A O 1
ATOM 926 N N . LEU A 1 110 ? 0.689 9.335 -3.168 1.00 87.69 110 LEU A N 1
ATOM 927 C CA . LEU A 1 110 ? 0.517 8.624 -4.437 1.00 87.69 110 LEU A CA 1
ATOM 928 C C . LEU A 1 110 ? 1.113 9.394 -5.611 1.00 87.69 110 LEU A C 1
ATOM 930 O O . LEU A 1 110 ? 1.805 8.794 -6.424 1.00 87.69 110 LEU A O 1
ATOM 934 N N . GLN A 1 111 ? 0.894 10.706 -5.682 1.00 89.62 111 GLN A N 1
ATOM 935 C CA . GLN A 1 111 ? 1.447 11.545 -6.741 1.00 89.62 111 GLN A CA 1
ATOM 936 C C . GLN A 1 111 ? 2.979 11.562 -6.698 1.00 89.62 111 GLN A C 1
ATOM 938 O O . GLN A 1 111 ? 3.634 11.401 -7.725 1.00 89.62 111 GLN A O 1
ATOM 943 N N . THR A 1 112 ? 3.563 11.705 -5.506 1.00 91.25 112 THR A N 1
ATOM 944 C CA . THR A 1 112 ? 5.021 11.666 -5.325 1.00 91.25 112 THR A CA 1
ATOM 945 C C . THR A 1 112 ? 5.586 10.318 -5.766 1.00 91.25 112 THR A C 1
ATOM 947 O O . THR A 1 112 ? 6.583 10.268 -6.485 1.00 91.25 112 THR A O 1
ATOM 950 N N . TYR A 1 113 ? 4.923 9.223 -5.387 1.00 89.56 113 TYR A N 1
ATOM 951 C CA . TYR A 1 113 ? 5.326 7.880 -5.784 1.00 89.56 113 TYR A CA 1
ATOM 952 C C . TYR A 1 113 ? 5.180 7.645 -7.292 1.00 89.56 113 TYR A C 1
ATOM 954 O O . TYR A 1 113 ? 6.089 7.099 -7.909 1.00 89.56 113 TYR A O 1
ATOM 962 N N . GLN A 1 114 ? 4.080 8.094 -7.901 1.00 89.50 114 GLN A N 1
ATOM 963 C CA . GLN A 1 114 ? 3.851 7.992 -9.342 1.00 89.50 114 GLN A CA 1
ATOM 964 C C . GLN A 1 114 ? 4.955 8.709 -10.126 1.00 89.50 114 GLN A C 1
ATOM 966 O O . GLN A 1 114 ? 5.547 8.123 -11.031 1.00 89.50 114 GLN A O 1
ATOM 971 N N . ASN A 1 115 ? 5.286 9.940 -9.732 1.00 91.56 115 ASN A N 1
ATOM 972 C CA . ASN A 1 115 ? 6.364 10.712 -10.349 1.00 91.56 115 ASN A CA 1
ATOM 973 C C . ASN A 1 115 ? 7.719 10.011 -10.195 1.00 91.56 115 ASN A C 1
ATOM 975 O O . ASN A 1 115 ? 8.485 9.923 -11.153 1.00 91.56 115 ASN A O 1
ATOM 979 N N . HIS A 1 116 ? 8.003 9.477 -9.004 1.00 91.06 116 HIS A N 1
ATOM 980 C CA . HIS A 1 116 ? 9.228 8.722 -8.760 1.00 91.06 116 HIS A CA 1
ATOM 981 C C . HIS A 1 116 ? 9.315 7.469 -9.640 1.00 91.06 116 HIS A C 1
ATOM 983 O O . HIS A 1 116 ? 10.350 7.221 -10.257 1.00 91.06 116 HIS A O 1
ATOM 989 N N . LEU A 1 117 ? 8.226 6.705 -9.741 1.00 89.62 117 LEU A N 1
ATOM 990 C CA . LEU A 1 117 ? 8.155 5.516 -10.584 1.00 89.62 117 LEU A CA 1
ATOM 991 C C . LEU A 1 117 ? 8.376 5.868 -12.059 1.00 89.62 117 LEU A C 1
ATOM 993 O O . LEU A 1 117 ? 9.143 5.192 -12.736 1.00 89.62 117 LEU A O 1
ATOM 997 N N . PHE A 1 118 ? 7.749 6.938 -12.550 1.00 91.75 118 PHE A N 1
ATOM 998 C CA . PHE A 1 118 ? 7.930 7.389 -13.931 1.00 91.75 118 PHE A CA 1
ATOM 999 C C . PHE A 1 118 ? 9.369 7.819 -14.204 1.00 91.75 118 PHE A C 1
ATOM 1001 O O . PHE A 1 118 ? 9.926 7.423 -15.224 1.00 91.75 118 PHE A O 1
ATOM 1008 N N . SER A 1 119 ? 9.997 8.539 -13.270 1.00 92.62 119 SER A N 1
ATOM 1009 C CA . SER A 1 119 ? 11.421 8.878 -13.360 1.00 92.62 119 SER A CA 1
ATOM 1010 C C . SER A 1 119 ? 12.294 7.625 -13.442 1.00 92.62 119 SER A C 1
ATOM 1012 O O . SER A 1 119 ? 13.177 7.549 -14.289 1.00 92.62 119 SER A O 1
ATOM 1014 N N . LYS A 1 120 ? 12.027 6.607 -12.613 1.00 90.25 120 LYS A N 1
ATOM 1015 C CA . LYS A 1 120 ? 12.806 5.358 -12.617 1.00 90.25 120 LYS A CA 1
ATOM 1016 C C . LYS A 1 120 ? 12.619 4.536 -13.886 1.00 90.25 120 LYS A C 1
ATOM 1018 O O . LYS A 1 120 ? 13.572 3.928 -14.360 1.00 90.25 120 LYS A O 1
ATOM 1023 N N . LEU A 1 121 ? 11.415 4.531 -14.449 1.00 90.88 121 LEU A N 1
ATOM 1024 C CA . LEU A 1 121 ? 11.147 3.875 -15.727 1.00 90.88 121 LEU A CA 1
ATOM 1025 C C . LEU A 1 121 ? 11.819 4.595 -16.893 1.00 90.88 121 LEU A C 1
ATOM 1027 O O . LEU A 1 121 ? 12.273 3.933 -17.819 1.00 90.88 121 LEU A O 1
ATOM 1031 N N . HIS A 1 122 ? 11.909 5.923 -16.834 1.00 91.94 122 HIS A N 1
ATOM 1032 C CA . HIS A 1 122 ? 12.658 6.690 -17.820 1.00 91.94 122 HIS A CA 1
ATOM 1033 C C . HIS A 1 122 ? 14.151 6.346 -17.771 1.00 91.94 122 HIS A C 1
ATOM 1035 O O . HIS A 1 122 ? 14.714 5.961 -18.789 1.00 91.94 122 HIS A O 1
ATOM 1041 N N . GLU A 1 123 ? 14.758 6.382 -16.578 1.00 93.06 123 GLU A N 1
ATOM 1042 C CA . GLU A 1 123 ? 16.161 5.986 -16.370 1.00 93.06 123 GLU A CA 1
ATOM 1043 C C . GLU A 1 123 ? 16.432 4.556 -16.873 1.00 93.06 123 GLU A C 1
ATOM 1045 O O . GLU A 1 123 ? 17.427 4.300 -17.547 1.00 93.06 123 GLU A O 1
ATOM 1050 N N . ALA A 1 124 ? 15.535 3.610 -16.572 1.00 91.62 124 ALA A N 1
ATOM 1051 C CA . ALA A 1 124 ? 15.669 2.227 -17.021 1.00 91.62 124 ALA A CA 1
ATOM 1052 C C . ALA A 1 124 ? 15.533 2.079 -18.546 1.00 91.62 124 ALA A C 1
ATOM 1054 O O . ALA A 1 124 ? 16.249 1.276 -19.138 1.00 91.62 124 ALA A O 1
ATOM 1055 N N . GLY A 1 125 ? 14.638 2.848 -19.177 1.00 92.25 125 GLY A N 1
ATOM 1056 C CA . GLY A 1 125 ? 14.477 2.879 -20.632 1.00 92.25 125 GLY A CA 1
ATOM 1057 C C . GLY A 1 125 ? 15.728 3.393 -21.342 1.00 92.25 125 GLY A C 1
ATOM 1058 O O . GLY A 1 125 ? 16.201 2.752 -22.276 1.00 92.25 125 GLY A O 1
ATOM 1059 N N . GLU A 1 126 ? 16.322 4.482 -20.841 1.00 93.44 126 GLU A N 1
ATOM 1060 C CA . GLU A 1 126 ? 17.582 5.026 -21.371 1.00 93.44 126 GLU A CA 1
ATOM 1061 C C . GLU A 1 126 ? 18.735 4.018 -21.261 1.00 93.44 126 GLU A C 1
ATOM 1063 O O . GLU A 1 126 ? 19.485 3.831 -22.215 1.00 93.44 126 GLU A O 1
ATOM 1068 N N . LEU A 1 127 ? 18.853 3.321 -20.125 1.00 94.44 127 LEU A N 1
ATOM 1069 C CA . LEU A 1 127 ? 19.881 2.291 -19.927 1.00 94.44 127 LEU A CA 1
ATOM 1070 C C . LEU A 1 127 ? 19.688 1.057 -20.819 1.00 94.44 127 LEU A C 1
ATOM 1072 O O . LEU A 1 127 ? 20.664 0.380 -21.139 1.00 94.44 127 LEU A O 1
ATOM 1076 N N . ALA A 1 128 ? 18.446 0.745 -21.187 1.00 93.38 128 ALA A N 1
ATOM 1077 C CA . ALA A 1 128 ? 18.098 -0.410 -22.008 1.00 93.38 128 ALA A CA 1
ATOM 1078 C C . ALA A 1 128 ? 18.002 -0.094 -23.513 1.00 93.38 128 ALA A C 1
ATOM 1080 O O . ALA A 1 128 ? 17.678 -0.998 -24.280 1.00 93.38 128 ALA A O 1
ATOM 1081 N N . ASP A 1 129 ? 18.251 1.156 -23.927 1.00 94.00 129 ASP A N 1
ATOM 1082 C CA . ASP A 1 129 ? 18.005 1.654 -25.292 1.00 94.00 129 ASP A CA 1
ATOM 1083 C C . ASP A 1 129 ? 16.576 1.335 -25.785 1.00 94.00 129 ASP A C 1
ATOM 1085 O O . ASP A 1 129 ? 16.337 0.864 -26.897 1.00 94.00 129 ASP A O 1
ATOM 1089 N N . MET A 1 130 ? 15.594 1.537 -24.899 1.00 93.81 130 MET A N 1
ATOM 1090 C CA . MET A 1 130 ? 14.180 1.260 -25.147 1.00 93.81 130 MET A CA 1
ATOM 1091 C C . MET A 1 130 ? 13.313 2.481 -24.846 1.00 93.81 130 MET A C 1
ATOM 1093 O O . MET A 1 130 ? 13.453 3.099 -23.796 1.00 93.81 130 MET A O 1
ATOM 1097 N N . ASP A 1 131 ? 12.345 2.779 -25.721 1.00 92.12 131 ASP A N 1
ATOM 1098 C CA . ASP A 1 131 ? 11.359 3.841 -25.483 1.00 92.12 131 ASP A CA 1
ATOM 1099 C C . ASP A 1 131 ? 10.405 3.465 -24.324 1.00 92.12 131 ASP A C 1
ATOM 1101 O O . ASP A 1 131 ? 9.605 2.529 -24.465 1.00 92.12 131 ASP A O 1
ATOM 1105 N N . PRO A 1 132 ? 10.427 4.188 -23.182 1.00 92.06 132 PRO A N 1
ATOM 1106 C CA . PRO A 1 132 ? 9.560 3.895 -22.042 1.00 92.06 132 PRO A CA 1
ATOM 1107 C C . PRO A 1 132 ? 8.120 4.405 -22.239 1.00 92.06 132 PRO A C 1
ATOM 1109 O O . PRO A 1 132 ? 7.221 4.032 -21.475 1.00 92.06 132 PRO A O 1
ATOM 1112 N N . THR A 1 133 ? 7.856 5.237 -23.255 1.00 92.25 133 THR A N 1
ATOM 1113 C CA . THR A 1 133 ? 6.573 5.934 -23.470 1.00 92.25 133 THR A CA 1
ATOM 1114 C C . THR A 1 133 ? 5.351 5.005 -23.499 1.00 92.25 133 THR A C 1
ATOM 1116 O O . THR A 1 133 ? 4.346 5.322 -22.847 1.00 92.25 133 THR A O 1
ATOM 1119 N N . PRO A 1 134 ? 5.371 3.839 -24.181 1.00 91.31 134 PRO A N 1
ATOM 1120 C CA . PRO A 1 134 ? 4.225 2.933 -24.198 1.00 91.31 134 PRO A CA 1
ATOM 1121 C C . PRO A 1 134 ? 3.875 2.403 -22.803 1.00 91.31 134 PRO A C 1
ATOM 1123 O O . PRO A 1 134 ? 2.693 2.321 -22.453 1.00 91.31 134 PRO A O 1
ATOM 1126 N N . MET A 1 135 ? 4.892 2.082 -21.996 1.00 87.56 135 MET A N 1
ATOM 1127 C CA . MET A 1 135 ? 4.717 1.580 -20.634 1.00 87.56 135 MET A CA 1
ATOM 1128 C C . MET A 1 135 ? 4.232 2.688 -19.699 1.00 87.56 135 MET A C 1
ATOM 1130 O O . MET A 1 135 ? 3.280 2.468 -18.950 1.00 87.56 135 MET A O 1
ATOM 1134 N N . LEU A 1 136 ? 4.809 3.889 -19.797 1.00 90.62 136 LEU A N 1
ATOM 1135 C CA . LEU A 1 136 ? 4.379 5.061 -19.030 1.00 90.62 136 LEU A CA 1
ATOM 1136 C C . LEU A 1 136 ? 2.911 5.401 -19.295 1.00 90.62 136 LEU A C 1
ATOM 1138 O O . LEU A 1 136 ? 2.150 5.583 -18.349 1.00 90.62 136 LEU A O 1
ATOM 1142 N N . ARG A 1 137 ? 2.480 5.391 -20.562 1.00 91.88 137 ARG A N 1
ATOM 1143 C CA . ARG A 1 137 ? 1.078 5.624 -20.942 1.00 91.88 137 ARG A CA 1
ATOM 1144 C C . ARG A 1 137 ? 0.137 4.558 -20.379 1.00 91.88 137 ARG A C 1
ATOM 1146 O O . ARG A 1 137 ? -0.957 4.876 -19.913 1.00 91.88 137 ARG A O 1
ATOM 1153 N N . LYS A 1 138 ? 0.546 3.284 -20.416 1.00 90.31 138 LYS A N 1
ATOM 1154 C CA . LYS A 1 138 ? -0.239 2.193 -19.823 1.00 90.31 138 LYS A CA 1
ATOM 1155 C C . LYS A 1 138 ? -0.358 2.385 -18.313 1.00 90.31 138 LYS A C 1
ATOM 1157 O O . LYS A 1 138 ? -1.462 2.310 -17.781 1.00 90.31 138 LYS A O 1
ATOM 1162 N N . LEU A 1 139 ? 0.749 2.695 -17.641 1.00 88.06 139 LEU A N 1
ATOM 1163 C CA . LEU A 1 139 ? 0.764 2.945 -16.205 1.00 88.06 139 LEU A CA 1
ATOM 1164 C C . LEU A 1 139 ? -0.093 4.149 -15.839 1.00 88.06 139 LEU A C 1
ATOM 1166 O O . LEU A 1 139 ? -0.944 4.004 -14.974 1.00 88.06 139 LEU A O 1
ATOM 1170 N N . SER A 1 140 ? 0.045 5.298 -16.503 1.00 88.19 140 SER A N 1
ATOM 1171 C CA . SER A 1 140 ? -0.733 6.507 -16.191 1.00 88.19 140 SER A CA 1
ATOM 1172 C C . SER A 1 140 ? -2.246 6.309 -16.319 1.00 88.19 140 SER A C 1
ATOM 1174 O O . SER A 1 140 ? -3.005 7.013 -15.664 1.00 88.19 140 SER A O 1
ATOM 1176 N N . SER A 1 141 ? -2.686 5.347 -17.137 1.00 87.25 141 SER A N 1
ATOM 1177 C CA . SER A 1 141 ? -4.105 5.020 -17.323 1.00 87.25 141 SER A CA 1
ATOM 1178 C C . SER A 1 141 ? -4.714 4.141 -16.221 1.00 87.25 141 SER A C 1
ATOM 1180 O O . SER A 1 141 ? -5.927 3.933 -16.212 1.00 87.25 141 SER A O 1
ATOM 1182 N N . LEU A 1 142 ? -3.907 3.611 -15.292 1.00 84.88 142 LEU A N 1
ATOM 1183 C CA . LEU A 1 142 ? -4.402 2.722 -14.241 1.00 84.88 142 LEU A CA 1
ATOM 1184 C C . LEU A 1 142 ? -5.294 3.468 -13.239 1.00 84.88 142 LEU A C 1
ATOM 1186 O O . LEU A 1 142 ? -4.961 4.544 -12.747 1.00 84.88 142 LEU A O 1
ATOM 1190 N N . SER A 1 143 ? -6.409 2.849 -12.855 1.00 81.38 143 SER A N 1
ATOM 1191 C CA . SER A 1 143 ? -7.352 3.423 -11.885 1.00 81.38 143 SER A CA 1
ATOM 1192 C C . SER A 1 143 ? -6.785 3.525 -10.464 1.00 81.38 143 SER A C 1
ATOM 1194 O O . SER A 1 143 ? -7.261 4.341 -9.672 1.00 81.38 143 SER A O 1
ATOM 1196 N N . CYS A 1 144 ? -5.738 2.756 -10.141 1.00 80.12 144 CYS A N 1
ATOM 1197 C CA . CYS A 1 144 ? -5.107 2.739 -8.819 1.00 80.12 144 CYS A CA 1
ATOM 1198 C C . CYS A 1 144 ? -4.466 4.077 -8.413 1.00 80.12 144 CYS A C 1
ATOM 1200 O O . CYS A 1 144 ? -4.200 4.282 -7.231 1.00 80.12 144 CYS A O 1
ATOM 1202 N N . TRP A 1 145 ? -4.244 5.000 -9.357 1.00 82.94 145 TRP A N 1
ATOM 1203 C CA . TRP A 1 145 ? -3.761 6.355 -9.060 1.00 82.94 145 TRP A CA 1
ATOM 1204 C C . TRP A 1 145 ? -4.829 7.257 -8.440 1.00 82.94 145 TRP A C 1
ATOM 1206 O O . TRP A 1 145 ? -4.507 8.298 -7.872 1.00 82.94 145 TRP A O 1
ATOM 1216 N N . THR A 1 146 ? -6.102 6.873 -8.539 1.00 78.69 146 THR A N 1
ATOM 1217 C CA . THR A 1 146 ? -7.216 7.674 -8.034 1.00 78.69 146 THR A CA 1
ATOM 1218 C C . THR A 1 146 ? -7.731 7.134 -6.704 1.00 78.69 146 THR A C 1
ATOM 1220 O O . THR A 1 146 ? -8.225 6.015 -6.610 1.00 78.69 146 THR A O 1
ATOM 1223 N N . ILE A 1 147 ? -7.656 7.959 -5.656 1.00 70.44 147 ILE A N 1
ATOM 1224 C CA . ILE A 1 147 ? -8.313 7.686 -4.371 1.00 70.44 147 ILE A CA 1
ATOM 1225 C C . ILE A 1 147 ? -9.739 8.230 -4.439 1.00 70.44 147 ILE A C 1
ATOM 1227 O O . ILE A 1 147 ? -9.960 9.439 -4.284 1.00 70.44 147 ILE A O 1
ATOM 1231 N N . SER A 1 148 ? -10.694 7.334 -4.683 1.00 63.00 148 SER A N 1
ATOM 1232 C CA . SER A 1 148 ? -12.121 7.609 -4.524 1.00 63.00 148 SER A CA 1
ATOM 1233 C C . SER A 1 148 ? -12.575 7.218 -3.119 1.00 63.00 148 SER A C 1
ATOM 1235 O O . SER A 1 148 ? -12.223 6.153 -2.620 1.00 63.00 148 SER A O 1
ATOM 1237 N N . SER A 1 149 ? -13.370 8.078 -2.482 1.00 52.72 149 SER A N 1
ATOM 1238 C CA . SER A 1 149 ? -14.015 7.794 -1.194 1.00 52.72 149 SER A CA 1
ATOM 1239 C C . SER A 1 149 ? -15.325 7.007 -1.341 1.00 52.72 149 SER A C 1
ATOM 1241 O O . SER A 1 149 ? -16.041 6.842 -0.361 1.00 52.72 149 SER A O 1
ATOM 1243 N N . SER A 1 150 ? -15.685 6.595 -2.560 1.00 44.38 150 SER A N 1
ATOM 1244 C CA . SER A 1 150 ? -17.023 6.108 -2.919 1.00 44.38 150 SER A CA 1
ATOM 1245 C C . SER A 1 150 ? -17.215 4.586 -2.812 1.00 44.38 150 SER A C 1
ATOM 1247 O O . SER A 1 150 ? -17.923 4.035 -3.648 1.00 44.38 150 SER A O 1
ATOM 1249 N N . ASN A 1 151 ? -16.618 3.918 -1.817 1.00 39.28 151 ASN A N 1
ATOM 1250 C CA . ASN A 1 151 ? -16.883 2.502 -1.499 1.00 39.28 151 ASN A CA 1
ATOM 1251 C C . ASN A 1 151 ? -17.232 2.319 -0.011 1.00 39.28 151 ASN A C 1
ATOM 1253 O O . ASN A 1 151 ? -16.453 2.779 0.852 1.00 39.28 151 ASN A O 1
#